Protein AF-A0A967LX11-F1 (afdb_monomer_lite)

Foldseek 3Di:
DPDQCDPVVVRDNCQCVDPCRPCCVVPDDAPLVVPPDPLLVVLLVLLDPDPVLSVLQSNANLLSVLVQVLLCVVLVHGDDSVLCNDPPNSVLVNVSSCLLPVVPQADDDVDPPRLSPDPPPLPPPPPPDDPDPPSLSSNCSSSNGDDPDPVVVVVSVVVVVVSSVVNSVRD

Radius of gyration: 18.98 Å; chains: 1; bounding box: 38×41×59 Å

Sequence (171 aa):
MLHPLAQGNRSIDWRGLSFHGAMACQGFFCRSYRELSSAEKWVILGTIHDWYLYGMVISDADYARAFFRLAEERLGRQIDPAILLVPPASRLVHEFFHWKIDWPYRYCYPNPAPCSSSPFSRVDQAFDGQESLAAIDMMFACLGSKFSSRAEHRSAQQRVDRLFSRLNKLV

pLDDT: mean 83.06, std 17.53, range [36.78, 97.81]

Structure (mmCIF, N/CA/C/O backbone):
data_AF-A0A967LX11-F1
#
_entry.id   AF-A0A967LX11-F1
#
loop_
_atom_site.group_PDB
_atom_site.id
_atom_site.type_symbol
_atom_site.label_atom_id
_atom_site.label_alt_id
_atom_site.label_comp_id
_atom_site.label_asym_id
_atom_site.label_entity_id
_atom_site.label_seq_id
_atom_site.pdbx_PDB_ins_code
_atom_site.Cartn_x
_atom_site.Cartn_y
_atom_site.Cartn_z
_atom_site.occupancy
_atom_site.B_iso_or_equiv
_atom_site.auth_seq_id
_atom_site.auth_comp_id
_atom_site.auth_asym_id
_atom_site.auth_atom_id
_atom_site.pdbx_PDB_model_num
ATOM 1 N N . MET A 1 1 ? 5.972 10.169 -23.970 1.00 52.03 1 MET A N 1
ATOM 2 C CA . MET A 1 1 ? 6.573 11.171 -23.058 1.00 52.03 1 MET A CA 1
ATOM 3 C C . MET A 1 1 ? 7.892 11.660 -23.641 1.00 52.03 1 MET A C 1
ATOM 5 O O . MET A 1 1 ? 8.699 10.830 -24.042 1.00 52.03 1 MET A O 1
ATOM 9 N N . L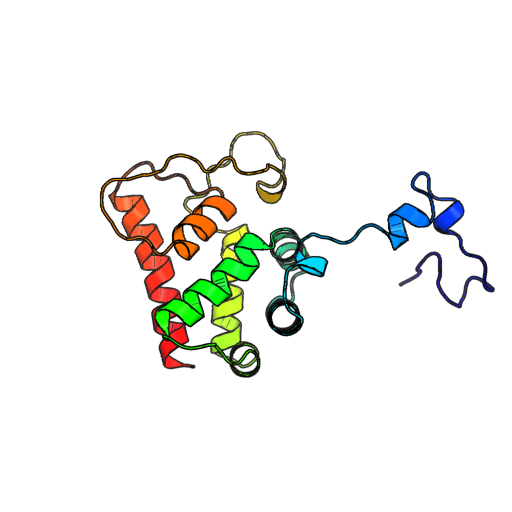EU A 1 2 ? 8.103 12.979 -23.686 1.00 70.25 2 LEU A N 1
ATOM 10 C CA . LEU A 1 2 ? 9.372 13.624 -24.051 1.00 70.25 2 LEU A CA 1
ATOM 11 C C . LEU A 1 2 ? 10.315 13.605 -22.840 1.00 70.25 2 LEU A C 1
ATOM 13 O O . LEU A 1 2 ? 10.364 14.553 -22.063 1.00 70.25 2 LEU A O 1
ATOM 17 N N . HIS A 1 3 ? 11.012 12.491 -22.626 1.00 80.62 3 HIS A N 1
ATOM 18 C CA . HIS A 1 3 ? 12.033 12.424 -21.582 1.00 80.62 3 HIS A CA 1
ATOM 19 C C . HIS A 1 3 ? 13.314 13.157 -22.050 1.00 80.62 3 HIS A C 1
ATOM 21 O O . HIS A 1 3 ? 13.679 13.033 -23.220 1.00 80.62 3 HIS A O 1
ATOM 27 N N . PRO A 1 4 ? 14.056 13.874 -21.183 1.00 83.75 4 PRO A N 1
ATOM 28 C CA . PRO A 1 4 ? 15.287 14.570 -21.591 1.00 83.75 4 PRO A CA 1
ATOM 29 C C . PRO A 1 4 ? 16.441 13.643 -22.038 1.00 83.75 4 PRO A C 1
ATOM 31 O O . PRO A 1 4 ? 17.392 14.101 -22.662 1.00 83.75 4 PRO A O 1
ATOM 34 N N . LEU A 1 5 ? 16.318 12.331 -21.797 1.00 86.75 5 LEU A N 1
ATOM 35 C CA . LEU A 1 5 ? 17.165 11.255 -22.354 1.00 86.75 5 LEU A CA 1
ATOM 36 C C . LEU A 1 5 ? 16.441 10.431 -23.449 1.00 86.75 5 LEU A C 1
ATOM 38 O O . LEU A 1 5 ? 16.758 9.269 -23.674 1.00 86.75 5 LEU A O 1
ATOM 42 N N . ALA A 1 6 ? 15.380 10.948 -24.069 1.00 87.50 6 ALA A N 1
ATOM 43 C CA . ALA A 1 6 ? 14.652 10.208 -25.100 1.00 87.50 6 ALA A CA 1
ATOM 44 C C . ALA A 1 6 ? 15.523 9.974 -26.346 1.00 87.50 6 ALA A C 1
ATOM 46 O O . ALA A 1 6 ? 16.327 10.824 -26.722 1.00 87.50 6 ALA A O 1
ATOM 47 N N . GLN A 1 7 ? 15.304 8.855 -27.045 1.00 85.44 7 GLN A N 1
ATOM 48 C CA . GLN A 1 7 ? 16.052 8.500 -28.262 1.00 85.44 7 GLN A CA 1
ATOM 49 C C . GLN A 1 7 ? 15.974 9.584 -29.357 1.00 85.44 7 GLN A C 1
ATOM 51 O O . GLN A 1 7 ? 16.932 9.792 -30.097 1.00 85.44 7 GLN A O 1
ATOM 56 N N . GLY A 1 8 ? 14.864 10.333 -29.414 1.00 86.38 8 GLY A N 1
ATOM 57 C CA . GLY A 1 8 ? 14.678 11.466 -30.331 1.00 86.38 8 GLY A CA 1
ATOM 58 C C . GLY A 1 8 ? 15.635 12.647 -30.107 1.00 86.38 8 GLY A C 1
ATOM 59 O O . GLY A 1 8 ? 15.726 13.523 -30.963 1.00 86.38 8 GLY A O 1
ATOM 60 N N . ASN A 1 9 ? 16.400 12.658 -29.013 1.00 87.88 9 ASN A N 1
ATOM 61 C CA . ASN A 1 9 ? 17.314 13.743 -28.651 1.00 87.88 9 ASN A CA 1
ATOM 62 C C . ASN A 1 9 ? 18.692 13.639 -29.323 1.00 87.88 9 ASN A C 1
ATOM 64 O O . ASN A 1 9 ? 19.632 14.291 -28.877 1.00 87.88 9 ASN A O 1
ATOM 68 N N . ARG A 1 10 ? 18.840 12.824 -30.380 1.00 90.00 10 ARG A N 1
ATOM 69 C CA . ARG A 1 10 ? 20.110 12.624 -31.111 1.00 90.00 10 ARG A CA 1
ATOM 70 C C . ARG A 1 10 ? 21.274 12.247 -30.181 1.00 90.00 10 ARG A C 1
ATOM 72 O O . ARG A 1 10 ? 22.380 12.755 -30.327 1.00 90.00 10 ARG A O 1
ATOM 79 N N . SER A 1 11 ? 20.993 11.386 -29.202 1.00 86.19 11 SER A N 1
ATOM 80 C CA . SER A 1 11 ? 21.946 10.951 -28.167 1.00 86.19 11 SER A CA 1
ATOM 81 C C . SER A 1 11 ? 22.459 12.061 -27.236 1.00 86.19 11 SER A C 1
ATOM 83 O O . SER A 1 11 ? 23.408 11.835 -26.489 1.00 86.19 11 SER A O 1
ATOM 85 N N . ILE A 1 12 ? 21.835 13.243 -27.239 1.00 88.38 12 ILE A N 1
ATOM 86 C CA . ILE A 1 12 ? 22.147 14.322 -26.300 1.00 88.38 12 ILE A CA 1
ATOM 87 C C . ILE A 1 12 ? 21.344 14.110 -25.015 1.00 88.38 12 ILE A C 1
ATOM 89 O O . ILE A 1 12 ? 20.112 14.040 -25.036 1.00 88.38 12 ILE A O 1
ATOM 93 N N . ASP A 1 13 ? 22.050 14.026 -23.888 1.00 89.12 13 ASP A N 1
ATOM 94 C CA . ASP A 1 13 ? 21.443 14.016 -22.560 1.00 89.12 13 ASP A CA 1
ATOM 95 C C . ASP A 1 13 ? 21.156 15.446 -22.092 1.00 89.12 13 ASP A C 1
ATOM 97 O O . ASP A 1 13 ? 22.021 16.146 -21.561 1.00 89.12 13 ASP A O 1
ATOM 101 N N . TRP A 1 14 ? 19.909 15.878 -22.253 1.00 88.31 14 TRP A N 1
ATOM 102 C CA . TRP A 1 14 ? 19.486 17.220 -21.860 1.00 88.31 14 TRP A CA 1
ATOM 103 C C . TRP A 1 14 ? 19.265 17.376 -20.351 1.00 88.31 14 TRP A C 1
ATOM 105 O O . TRP A 1 14 ? 19.024 18.489 -19.884 1.00 88.31 14 TRP A O 1
ATOM 115 N N . ARG A 1 15 ? 19.376 16.306 -19.547 1.00 87.88 15 ARG A N 1
ATOM 116 C CA . ARG A 1 15 ? 19.223 16.399 -18.080 1.00 87.88 15 ARG A CA 1
ATOM 117 C C . ARG A 1 15 ? 20.330 17.235 -17.438 1.00 87.88 15 ARG A C 1
ATOM 119 O O . ARG A 1 15 ? 20.104 17.832 -16.384 1.00 87.88 15 ARG A O 1
ATOM 126 N N . GLY A 1 16 ? 21.492 17.316 -18.092 1.00 84.81 16 GLY A N 1
ATOM 127 C CA . GLY A 1 16 ? 22.601 18.184 -17.693 1.00 84.81 16 GLY A CA 1
ATOM 128 C C . GLY A 1 16 ? 22.267 19.681 -17.718 1.00 84.81 16 GLY A C 1
ATOM 129 O O . GLY A 1 16 ? 22.948 20.444 -17.046 1.00 84.81 16 GLY A O 1
ATOM 130 N N . LEU A 1 17 ? 21.209 20.098 -18.428 1.00 86.56 17 LEU A N 1
ATOM 131 C CA . LEU A 1 17 ? 20.739 21.490 -18.435 1.00 86.56 17 LEU A CA 1
ATOM 132 C C . LEU A 1 17 ? 19.761 21.820 -17.301 1.00 86.56 17 LEU A C 1
ATOM 134 O O . LEU A 1 17 ? 19.430 22.988 -17.104 1.00 86.56 17 LEU A O 1
ATOM 138 N N . SER A 1 18 ? 19.252 20.822 -16.573 1.00 81.25 18 SER A N 1
ATOM 139 C CA . SER A 1 18 ? 18.384 21.103 -15.430 1.00 81.25 18 SER A CA 1
ATOM 140 C C . SER A 1 18 ? 19.204 21.667 -14.271 1.00 81.25 18 SER A C 1
ATOM 142 O O . SER A 1 18 ? 20.337 21.245 -14.044 1.00 81.25 18 SER A O 1
ATOM 144 N N . PHE A 1 19 ? 18.607 22.563 -13.483 1.00 82.19 19 PHE A N 1
ATOM 145 C CA . PHE A 1 19 ? 19.228 23.105 -12.268 1.00 82.19 19 PHE A CA 1
ATOM 146 C C . PHE A 1 19 ? 19.669 22.008 -11.278 1.00 82.19 19 PHE A C 1
ATOM 148 O O . PHE A 1 19 ? 20.619 22.189 -10.524 1.00 82.19 19 PHE A O 1
ATOM 155 N N . HIS A 1 20 ? 19.005 20.848 -11.299 1.00 79.31 20 HIS A N 1
ATOM 156 C CA . HIS A 1 20 ? 19.313 19.707 -10.434 1.00 79.31 20 HIS A CA 1
ATOM 157 C C . HIS A 1 20 ? 20.360 18.742 -11.032 1.00 79.31 20 HIS A C 1
ATOM 159 O O . HIS A 1 20 ? 20.850 17.854 -10.335 1.00 79.31 20 HIS A O 1
ATOM 165 N N . GLY A 1 21 ? 20.722 18.915 -12.308 1.00 83.50 21 GLY A N 1
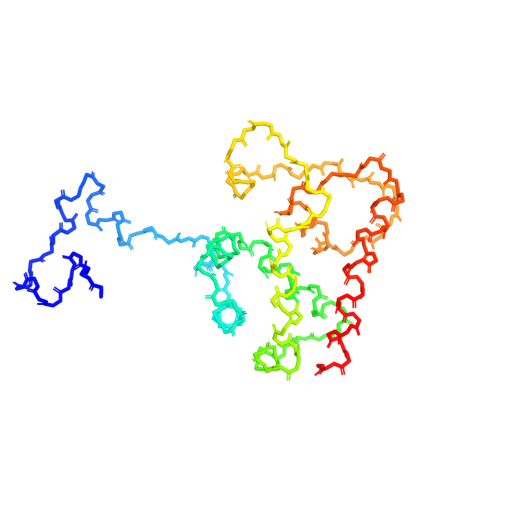ATOM 166 C CA . GLY A 1 21 ? 21.662 18.067 -13.040 1.00 83.50 21 GLY A CA 1
ATOM 167 C C . GLY A 1 21 ? 21.147 16.653 -13.350 1.00 83.50 21 GLY A C 1
ATOM 168 O O . GLY A 1 21 ? 20.118 16.193 -12.852 1.00 83.50 21 GLY A O 1
ATOM 169 N N . ALA A 1 22 ? 21.898 15.918 -14.176 1.00 84.81 22 ALA A N 1
ATOM 170 C CA . ALA A 1 22 ? 21.532 14.559 -14.594 1.00 84.81 22 ALA A CA 1
ATOM 171 C C . ALA A 1 22 ? 21.486 13.550 -13.432 1.00 84.81 22 ALA A C 1
ATOM 173 O O . ALA A 1 22 ? 20.662 12.632 -13.435 1.00 84.81 22 ALA A O 1
ATOM 174 N N . MET A 1 23 ? 22.327 13.760 -12.414 1.00 83.19 23 MET A N 1
ATOM 175 C CA . MET A 1 23 ? 22.416 12.892 -11.240 1.00 83.19 23 MET A CA 1
ATOM 176 C C . MET A 1 23 ? 21.159 12.928 -10.375 1.00 83.19 23 MET A C 1
ATOM 178 O O . MET A 1 23 ? 20.794 11.896 -9.817 1.00 83.19 23 MET A O 1
ATOM 182 N N . ALA A 1 24 ? 20.455 14.061 -10.294 1.00 76.94 24 ALA A N 1
ATOM 183 C CA . ALA A 1 24 ? 19.199 14.123 -9.552 1.00 76.94 24 ALA A CA 1
ATOM 184 C C . ALA A 1 24 ? 18.141 13.205 -10.178 1.00 76.94 24 ALA A C 1
ATOM 186 O O . ALA A 1 24 ? 17.508 12.421 -9.477 1.00 76.94 24 ALA A O 1
ATOM 187 N N . CYS A 1 25 ? 18.009 13.222 -11.507 1.00 70.25 25 CYS A N 1
ATOM 188 C CA . CYS A 1 25 ? 17.083 12.337 -12.213 1.00 70.25 25 CYS A CA 1
ATOM 189 C C . CYS A 1 25 ? 17.494 10.857 -12.154 1.00 70.25 25 CYS A C 1
ATOM 191 O O . CYS A 1 25 ? 16.632 9.990 -12.242 1.00 70.25 25 CYS A O 1
ATOM 193 N N . GLN A 1 26 ? 18.793 10.554 -12.060 1.00 78.25 26 GLN A N 1
ATOM 194 C CA . GLN A 1 26 ? 19.293 9.173 -12.008 1.00 78.25 26 GLN A CA 1
ATOM 195 C C . GLN A 1 26 ? 19.304 8.573 -10.601 1.00 78.25 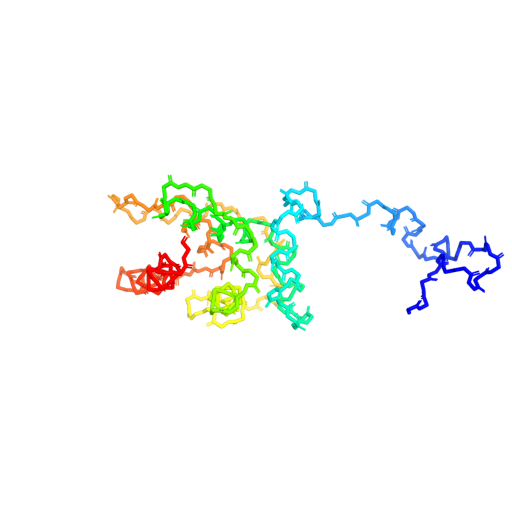26 GLN A C 1
ATOM 197 O O . GLN A 1 26 ? 19.141 7.366 -10.459 1.00 78.25 26 GLN A O 1
ATOM 202 N N . GLY A 1 27 ? 19.546 9.389 -9.577 1.00 76.06 27 GLY A N 1
ATOM 203 C CA . GLY A 1 27 ? 19.759 8.927 -8.207 1.00 76.06 27 GLY A CA 1
ATOM 204 C C . GLY A 1 27 ? 18.529 9.029 -7.312 1.00 76.06 27 GLY A C 1
ATOM 205 O O . GLY A 1 27 ? 18.505 8.411 -6.246 1.00 76.06 27 GLY A O 1
ATOM 206 N N . PHE A 1 28 ? 17.512 9.798 -7.708 1.00 76.88 28 PHE A N 1
ATOM 207 C CA . PHE A 1 28 ? 16.339 10.006 -6.870 1.00 76.88 28 PHE A CA 1
ATOM 208 C C . PHE A 1 28 ? 15.323 8.876 -7.038 1.00 76.88 28 PHE A C 1
ATOM 210 O O . PHE A 1 28 ? 14.480 8.882 -7.934 1.00 76.88 28 PHE A O 1
ATOM 217 N N . PHE A 1 29 ? 15.388 7.912 -6.126 1.00 76.94 29 PHE A N 1
ATOM 218 C CA . PHE A 1 29 ? 14.386 6.865 -5.989 1.00 76.94 29 PHE A CA 1
ATOM 219 C C . PHE A 1 29 ? 13.552 7.101 -4.736 1.00 76.94 29 PHE A C 1
ATOM 221 O O . PHE A 1 29 ? 14.095 7.365 -3.661 1.00 76.94 29 PHE A O 1
ATOM 228 N N . CYS A 1 30 ? 12.230 6.960 -4.854 1.00 77.94 30 CYS A N 1
ATOM 229 C CA . CYS A 1 30 ? 11.365 7.015 -3.683 1.00 77.94 30 CYS A CA 1
ATOM 230 C C . CYS A 1 30 ? 11.654 5.838 -2.740 1.00 77.94 30 CYS A C 1
ATOM 232 O O . CYS A 1 30 ? 12.144 4.781 -3.148 1.00 77.94 30 CYS A O 1
ATOM 234 N N . ARG A 1 31 ? 11.308 5.999 -1.462 1.00 82.75 31 ARG A N 1
ATOM 235 C CA . ARG A 1 31 ? 11.475 4.947 -0.454 1.00 82.75 31 ARG A CA 1
ATOM 236 C C . ARG A 1 31 ? 10.797 3.640 -0.882 1.00 82.75 31 ARG A C 1
ATOM 238 O O . ARG A 1 31 ? 11.423 2.586 -0.849 1.00 82.75 31 ARG A O 1
ATOM 245 N N . SER A 1 32 ? 9.581 3.717 -1.417 1.00 84.50 32 SER A N 1
ATOM 246 C CA . SER A 1 32 ? 8.840 2.555 -1.925 1.00 84.50 32 SER A CA 1
ATOM 247 C C . SER A 1 32 ? 9.542 1.822 -3.067 1.00 84.50 32 SER A C 1
ATOM 249 O O . SER A 1 32 ? 9.433 0.603 -3.168 1.00 84.50 32 SER A O 1
ATOM 251 N N . TYR A 1 33 ? 10.320 2.519 -3.903 1.00 86.12 33 TYR A N 1
ATOM 252 C CA . TYR A 1 33 ? 11.138 1.863 -4.924 1.00 86.12 33 TYR A CA 1
ATOM 253 C C . TYR A 1 33 ? 12.190 0.945 -4.293 1.00 86.12 33 TYR A C 1
ATOM 255 O O . TYR A 1 33 ? 12.442 -0.142 -4.811 1.00 86.12 33 TYR A O 1
ATOM 263 N N . ARG A 1 34 ? 12.783 1.354 -3.170 1.00 86.12 34 ARG A N 1
ATOM 264 C CA . ARG A 1 34 ? 13.845 0.593 -2.500 1.00 86.12 34 ARG A CA 1
ATOM 265 C C . ARG A 1 34 ? 13.296 -0.484 -1.574 1.00 86.12 34 ARG A C 1
ATOM 267 O O . ARG A 1 34 ? 13.915 -1.533 -1.458 1.00 86.12 34 ARG A O 1
ATOM 274 N N . GLU A 1 35 ? 12.168 -0.223 -0.920 1.00 87.50 35 GLU A N 1
ATOM 275 C CA . GLU A 1 35 ? 11.715 -1.075 0.178 1.00 87.50 35 GLU A CA 1
ATOM 276 C C . GLU A 1 35 ? 10.504 -1.963 -0.128 1.00 87.50 35 GLU A C 1
ATOM 278 O O . GLU A 1 35 ? 10.310 -2.950 0.580 1.00 87.50 35 GLU A O 1
ATOM 283 N N . LEU A 1 36 ? 9.662 -1.634 -1.114 1.00 90.81 36 LEU A N 1
ATOM 284 C CA . LEU A 1 36 ? 8.589 -2.545 -1.519 1.00 90.81 36 LEU A CA 1
ATOM 285 C C . LEU A 1 36 ? 9.153 -3.623 -2.447 1.00 90.81 36 LEU A C 1
ATOM 287 O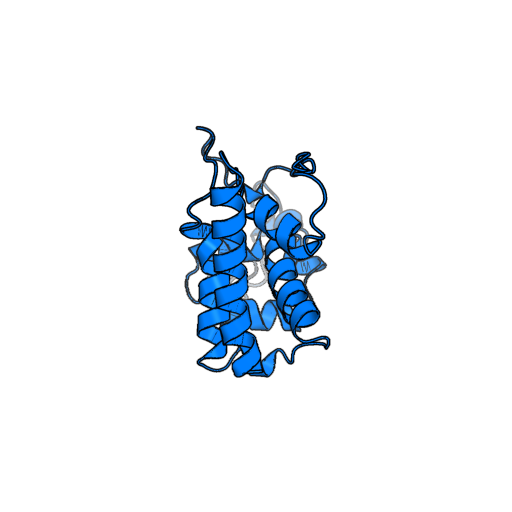 O . LEU A 1 36 ? 9.944 -3.346 -3.358 1.00 90.81 36 LEU A O 1
ATOM 291 N N . SER A 1 37 ? 8.711 -4.855 -2.244 1.00 93.62 37 SER A N 1
ATOM 292 C CA . SER A 1 37 ? 8.956 -5.963 -3.156 1.00 93.62 37 SER A CA 1
ATOM 293 C C . SER A 1 37 ? 8.322 -5.698 -4.523 1.00 93.62 37 SER A C 1
ATOM 295 O O . SER A 1 37 ? 7.399 -4.893 -4.680 1.00 93.62 37 SER A O 1
ATOM 297 N N . SER A 1 38 ? 8.812 -6.394 -5.548 1.00 94.19 38 SER A N 1
ATOM 298 C CA . SER A 1 38 ? 8.227 -6.317 -6.890 1.00 94.19 38 SER A CA 1
ATOM 299 C C . SER A 1 38 ? 6.749 -6.717 -6.889 1.00 94.19 38 SER A C 1
ATOM 301 O O . SER A 1 38 ? 5.951 -6.080 -7.565 1.00 94.19 38 SER A O 1
ATOM 303 N N . ALA A 1 39 ? 6.379 -7.724 -6.094 1.00 94.56 39 ALA A N 1
ATOM 304 C CA . ALA A 1 39 ? 5.005 -8.186 -5.936 1.00 94.56 39 ALA A CA 1
ATOM 305 C C . ALA A 1 39 ? 4.073 -7.097 -5.381 1.00 94.56 39 ALA A C 1
ATOM 307 O O . ALA A 1 39 ? 3.037 -6.810 -5.978 1.00 94.56 39 ALA A O 1
ATOM 308 N N . GLU A 1 40 ? 4.467 -6.439 -4.287 1.00 95.25 40 GLU A N 1
ATOM 309 C CA . GLU A 1 40 ? 3.684 -5.351 -3.684 1.00 95.25 40 GLU A CA 1
ATOM 310 C C . GLU A 1 40 ? 3.503 -4.189 -4.670 1.00 95.25 40 GLU A C 1
ATOM 312 O O . GLU A 1 40 ? 2.400 -3.670 -4.834 1.00 95.25 40 GLU A O 1
ATOM 317 N N . LYS A 1 41 ? 4.570 -3.821 -5.394 1.00 94.94 41 LYS A N 1
ATOM 318 C CA . LYS A 1 41 ? 4.515 -2.782 -6.436 1.00 94.94 41 LYS A CA 1
ATOM 319 C C . LYS A 1 41 ? 3.537 -3.145 -7.550 1.00 94.94 41 LYS A C 1
ATOM 321 O O . LYS A 1 41 ? 2.780 -2.280 -7.984 1.00 94.94 41 LYS A O 1
ATOM 326 N N . TRP A 1 42 ? 3.528 -4.400 -7.998 1.00 95.81 42 TRP A N 1
ATOM 327 C CA . TRP A 1 42 ? 2.590 -4.871 -9.018 1.00 95.81 42 TRP A CA 1
ATOM 328 C C . TRP A 1 42 ? 1.142 -4.817 -8.548 1.00 95.81 42 TRP A C 1
ATOM 330 O O . TRP A 1 42 ? 0.286 -4.381 -9.313 1.00 95.81 42 TRP A O 1
ATOM 340 N N . VAL A 1 43 ? 0.868 -5.177 -7.293 1.00 97.06 43 VAL A N 1
ATOM 341 C CA . VAL A 1 43 ? -0.477 -5.044 -6.714 1.00 97.06 43 VAL A CA 1
ATOM 342 C C . VAL A 1 43 ? -0.914 -3.581 -6.685 1.00 97.06 43 VAL A C 1
ATOM 344 O O . VAL A 1 43 ? -2.021 -3.272 -7.117 1.00 97.06 43 VAL A O 1
ATOM 347 N N . ILE A 1 44 ? -0.048 -2.658 -6.259 1.00 96.31 44 ILE A N 1
ATOM 348 C CA . ILE A 1 44 ? -0.359 -1.218 -6.238 1.00 96.31 44 ILE A CA 1
ATOM 349 C C . ILE A 1 44 ? -0.643 -0.703 -7.657 1.00 96.31 44 ILE A C 1
ATOM 351 O O . ILE A 1 44 ? -1.672 -0.071 -7.886 1.00 96.31 44 ILE A O 1
ATOM 355 N N . LEU A 1 45 ? 0.229 -1.016 -8.620 1.00 95.19 45 LEU A N 1
ATOM 356 C CA . LEU A 1 45 ? 0.073 -0.610 -10.023 1.00 95.19 45 LEU A CA 1
ATOM 357 C C . LEU A 1 45 ? -1.185 -1.198 -10.674 1.00 95.19 45 LEU A C 1
ATOM 359 O O . LEU A 1 45 ? -1.824 -0.540 -11.489 1.00 95.19 45 LEU A O 1
ATOM 363 N N . GLY A 1 46 ? -1.532 -2.438 -10.334 1.00 96.12 46 GLY A N 1
ATOM 364 C CA . GLY A 1 46 ? -2.685 -3.131 -10.899 1.00 96.12 46 GLY A CA 1
ATOM 365 C C . GLY A 1 46 ? -4.019 -2.777 -10.243 1.00 96.12 46 GLY A C 1
ATOM 366 O O . GLY A 1 46 ? -5.059 -3.072 -10.824 1.00 96.12 46 GLY A O 1
ATOM 367 N N . THR A 1 47 ? -4.012 -2.148 -9.063 1.00 97.00 47 THR A N 1
ATOM 368 C CA . THR A 1 47 ? -5.242 -1.817 -8.318 1.00 97.00 47 THR A CA 1
ATOM 369 C C . THR A 1 47 ? -5.564 -0.330 -8.300 1.00 97.00 47 THR A C 1
ATOM 371 O O . THR A 1 47 ? -6.733 0.015 -8.149 1.00 97.00 47 THR A O 1
ATOM 374 N N . ILE A 1 48 ? -4.576 0.553 -8.484 1.00 96.62 48 ILE A N 1
ATOM 375 C CA . ILE A 1 48 ? -4.767 2.007 -8.498 1.00 96.62 48 ILE A CA 1
ATOM 376 C C . ILE A 1 48 ? -4.624 2.542 -9.924 1.00 96.62 48 ILE A C 1
ATOM 378 O O . ILE A 1 48 ? -3.551 2.485 -10.518 1.00 96.62 48 ILE A O 1
ATOM 382 N N . HIS A 1 49 ? -5.702 3.120 -10.455 1.00 92.19 49 HIS A N 1
ATOM 383 C CA . HIS A 1 49 ? -5.722 3.715 -11.800 1.00 92.19 49 HIS A CA 1
ATOM 384 C C . HIS A 1 49 ? -5.748 5.252 -11.795 1.00 92.19 49 HIS A C 1
ATOM 386 O O . HIS A 1 49 ? -5.629 5.873 -12.849 1.00 92.19 49 HIS A O 1
ATOM 392 N N . ASP A 1 50 ? -5.888 5.864 -10.618 1.00 92.38 50 ASP A N 1
ATOM 393 C CA . ASP A 1 50 ? -5.831 7.312 -10.430 1.00 92.38 50 ASP A CA 1
ATOM 394 C C . ASP A 1 50 ? -4.410 7.759 -10.059 1.00 92.38 50 ASP A C 1
ATOM 396 O O . ASP A 1 50 ? -3.797 7.242 -9.121 1.00 92.38 50 ASP A O 1
ATOM 400 N N . TRP A 1 51 ? -3.878 8.737 -10.795 1.00 93.00 51 TRP A N 1
ATOM 401 C CA . TRP A 1 51 ? -2.502 9.205 -10.619 1.00 93.00 51 TRP A CA 1
ATOM 402 C C . TRP A 1 51 ? -2.286 9.881 -9.259 1.00 93.00 51 TRP A C 1
ATOM 404 O O . TRP A 1 51 ? -1.187 9.801 -8.706 1.00 93.00 51 TRP A O 1
ATOM 414 N N . TYR A 1 52 ? -3.319 10.531 -8.716 1.00 92.88 52 TYR A N 1
ATOM 415 C CA . TYR A 1 52 ? -3.239 11.255 -7.452 1.00 92.88 52 TYR A CA 1
ATOM 416 C C . TYR A 1 52 ? -3.173 10.282 -6.269 1.00 92.88 52 TYR A C 1
ATOM 418 O O . TYR A 1 52 ? -2.249 10.352 -5.453 1.00 92.88 52 TYR A O 1
ATOM 426 N N . LEU A 1 53 ? -4.079 9.302 -6.227 1.00 94.25 53 LEU A N 1
ATOM 427 C CA . LEU A 1 53 ? -4.064 8.214 -5.258 1.00 94.25 53 LEU A CA 1
ATOM 428 C C . LEU A 1 53 ? -2.775 7.394 -5.365 1.00 94.25 53 LEU A C 1
ATOM 430 O O . LEU A 1 53 ? -2.149 7.106 -4.343 1.00 94.25 53 LEU A O 1
ATOM 434 N N . TYR A 1 54 ? -2.334 7.076 -6.588 1.00 94.69 54 TYR A N 1
ATOM 435 C CA . TYR A 1 54 ? -1.077 6.364 -6.810 1.00 94.69 54 TYR A CA 1
ATOM 436 C C . TYR A 1 54 ? 0.102 7.139 -6.219 1.00 94.69 54 TYR A C 1
ATOM 438 O O . TYR A 1 54 ? 0.890 6.561 -5.475 1.00 94.69 54 TYR A O 1
ATOM 446 N N . GLY A 1 55 ? 0.193 8.447 -6.482 1.00 91.38 55 GLY A N 1
ATOM 447 C CA . GLY A 1 55 ? 1.232 9.315 -5.927 1.00 91.38 55 GLY A CA 1
ATOM 448 C C . GLY A 1 55 ? 1.249 9.314 -4.397 1.00 91.38 55 GLY A C 1
ATOM 449 O O . GLY A 1 55 ? 2.311 9.165 -3.790 1.00 91.38 55 GLY A O 1
ATOM 450 N N . MET A 1 56 ? 0.078 9.401 -3.761 1.00 91.69 56 MET A N 1
ATOM 451 C CA . MET A 1 56 ? -0.025 9.349 -2.300 1.00 91.69 56 MET A CA 1
ATOM 452 C C . MET A 1 56 ? 0.407 8.002 -1.723 1.00 91.69 56 MET A C 1
ATOM 454 O O . MET A 1 56 ? 1.153 7.979 -0.746 1.00 91.69 56 MET A O 1
ATOM 458 N N . VAL A 1 57 ? -0.011 6.889 -2.326 1.00 93.50 57 VAL A N 1
ATOM 459 C CA . VAL A 1 57 ? 0.315 5.538 -1.845 1.00 93.50 57 VAL A CA 1
ATOM 460 C C . VAL A 1 57 ? 1.778 5.197 -2.100 1.00 93.50 57 VAL A C 1
ATOM 462 O O . VAL A 1 57 ? 2.477 4.784 -1.181 1.00 93.50 57 VAL A O 1
ATOM 465 N N . ILE A 1 58 ? 2.286 5.412 -3.317 1.00 89.62 58 ILE A N 1
ATOM 466 C CA . ILE A 1 58 ? 3.666 5.050 -3.663 1.00 89.62 58 ILE A CA 1
ATOM 467 C C . ILE A 1 58 ? 4.695 5.936 -2.955 1.00 89.62 58 ILE A C 1
ATOM 469 O O . ILE A 1 58 ? 5.853 5.545 -2.835 1.00 89.62 58 ILE A O 1
ATOM 473 N N . SER A 1 59 ? 4.313 7.119 -2.474 1.00 88.50 59 SER A N 1
ATOM 474 C CA . SER A 1 59 ? 5.197 7.949 -1.647 1.00 88.50 59 SER A CA 1
ATOM 475 C C . SER A 1 59 ? 5.294 7.469 -0.191 1.00 88.50 59 SER A C 1
ATOM 477 O O . SER A 1 59 ? 6.283 7.774 0.472 1.00 88.50 59 SER A O 1
ATOM 479 N N . ASP A 1 60 ? 4.333 6.668 0.284 1.00 90.31 60 ASP A N 1
ATOM 480 C CA . ASP A 1 60 ? 4.254 6.166 1.658 1.00 90.31 60 ASP A CA 1
ATOM 481 C C . ASP A 1 60 ? 4.415 4.635 1.708 1.00 90.31 60 ASP A C 1
ATOM 483 O O . ASP A 1 60 ? 3.450 3.866 1.700 1.00 90.31 60 ASP A O 1
ATOM 487 N N . ALA A 1 61 ? 5.676 4.195 1.761 1.00 89.31 61 ALA A N 1
ATOM 488 C CA . ALA A 1 61 ? 6.037 2.778 1.778 1.00 89.31 61 ALA A CA 1
ATOM 489 C C . ALA A 1 61 ? 5.487 2.026 3.002 1.00 89.31 61 ALA A C 1
ATOM 491 O O . ALA A 1 61 ? 5.160 0.844 2.894 1.00 89.31 61 ALA A O 1
ATOM 492 N N . ASP A 1 62 ? 5.391 2.691 4.158 1.00 88.94 62 ASP A N 1
ATOM 493 C CA . ASP A 1 62 ? 4.913 2.062 5.391 1.00 88.94 62 ASP A CA 1
ATOM 494 C C . ASP A 1 62 ? 3.414 1.793 5.308 1.00 88.94 62 ASP A C 1
ATOM 496 O O . ASP A 1 62 ? 2.970 0.696 5.638 1.00 88.94 62 ASP A O 1
ATOM 500 N N . TYR A 1 63 ? 2.643 2.740 4.771 1.00 93.31 63 TYR A N 1
ATOM 501 C CA . TYR A 1 63 ? 1.219 2.543 4.530 1.00 93.31 63 TYR A CA 1
ATOM 502 C C . TYR A 1 63 ? 0.949 1.424 3.525 1.00 93.31 63 TYR A C 1
ATOM 504 O O . TYR A 1 63 ? 0.098 0.565 3.759 1.00 93.31 63 TYR A O 1
ATOM 512 N N . ALA A 1 64 ? 1.698 1.418 2.418 1.00 93.25 64 ALA A N 1
ATOM 513 C CA . ALA A 1 64 ? 1.604 0.368 1.415 1.00 93.25 64 ALA A CA 1
ATOM 514 C C . ALA A 1 64 ? 1.894 -1.011 2.026 1.00 93.25 64 ALA A C 1
ATOM 516 O O . ALA A 1 64 ? 1.117 -1.943 1.841 1.00 93.25 64 ALA A O 1
ATOM 517 N N . ARG A 1 65 ? 2.965 -1.126 2.818 1.00 91.88 65 ARG A N 1
ATOM 518 C CA . ARG A 1 65 ? 3.354 -2.369 3.497 1.00 91.88 65 ARG A CA 1
ATOM 519 C C . ARG A 1 65 ? 2.375 -2.785 4.594 1.00 91.88 65 ARG A C 1
ATOM 521 O O . ARG A 1 65 ? 2.171 -3.981 4.803 1.00 91.88 65 ARG A O 1
ATOM 528 N N . ALA A 1 66 ? 1.763 -1.827 5.290 1.00 93.12 66 ALA A N 1
ATOM 529 C CA . ALA A 1 66 ? 0.780 -2.106 6.331 1.00 93.12 66 ALA A CA 1
ATOM 530 C C . ALA A 1 66 ? -0.410 -2.901 5.779 1.00 93.12 66 ALA A C 1
ATOM 532 O O . ALA A 1 66 ? -0.879 -3.810 6.453 1.00 93.12 66 ALA A O 1
ATOM 533 N N . PHE A 1 67 ? -0.841 -2.640 4.538 1.00 95.62 67 PHE A N 1
ATOM 534 C CA . PHE A 1 67 ? -1.873 -3.447 3.881 1.00 95.62 67 PHE A CA 1
ATOM 535 C C . PHE A 1 67 ? -1.512 -4.939 3.844 1.00 95.62 67 PHE A C 1
ATOM 537 O O . PHE A 1 67 ? -2.283 -5.774 4.318 1.00 95.62 67 PHE A O 1
ATOM 544 N N . PHE A 1 68 ? -0.339 -5.267 3.292 1.00 94.12 68 PHE A N 1
ATOM 545 C CA . PHE A 1 68 ? 0.089 -6.655 3.111 1.00 94.12 68 PHE A CA 1
ATOM 546 C C . PHE A 1 68 ? 0.282 -7.347 4.455 1.00 94.12 68 PHE A C 1
ATOM 548 O O . PHE A 1 68 ? -0.246 -8.435 4.653 1.00 94.12 68 PHE A O 1
ATOM 555 N N . ARG A 1 69 ? 0.916 -6.670 5.420 1.00 92.50 69 ARG A N 1
ATOM 556 C CA . ARG A 1 69 ? 1.068 -7.200 6.782 1.00 92.50 69 ARG A CA 1
ATOM 557 C C . ARG A 1 69 ? -0.275 -7.507 7.432 1.00 92.50 69 ARG A C 1
ATOM 559 O O . ARG A 1 69 ? -0.451 -8.602 7.946 1.00 92.50 69 ARG A O 1
ATOM 566 N N . LEU A 1 70 ? -1.239 -6.590 7.350 1.00 93.38 70 LEU A N 1
ATOM 567 C CA . LEU A 1 70 ? -2.577 -6.808 7.902 1.00 93.38 70 LEU A CA 1
ATOM 568 C C . LEU A 1 70 ? -3.306 -7.975 7.234 1.00 93.38 70 LEU A C 1
ATOM 570 O O . LEU A 1 70 ? -4.010 -8.718 7.916 1.00 93.38 70 LEU A O 1
ATOM 574 N N . ALA A 1 71 ? -3.157 -8.135 5.918 1.00 93.44 71 ALA A N 1
ATOM 575 C CA . ALA A 1 71 ? -3.740 -9.264 5.201 1.00 93.44 71 ALA A CA 1
ATOM 576 C C . ALA A 1 71 ? -3.118 -10.588 5.666 1.00 93.44 71 ALA A C 1
ATOM 578 O O . ALA A 1 71 ? -3.838 -11.517 6.024 1.00 93.44 71 ALA A O 1
ATOM 579 N N . GLU A 1 72 ? -1.789 -10.662 5.704 1.00 93.00 72 GLU A N 1
ATOM 580 C CA . GLU A 1 72 ? -1.045 -11.880 6.033 1.00 93.00 72 GLU A CA 1
ATOM 581 C C . GLU A 1 72 ? -1.192 -12.283 7.504 1.00 93.00 72 GLU A C 1
ATOM 583 O O . GLU A 1 72 ? -1.428 -13.455 7.795 1.00 93.00 72 GLU A O 1
ATOM 588 N N . GLU A 1 73 ? -1.142 -11.321 8.431 1.00 90.88 73 GLU A N 1
ATOM 589 C CA . GLU A 1 73 ? -1.373 -11.549 9.865 1.00 90.88 73 GLU A CA 1
ATOM 590 C C . GLU A 1 73 ? -2.771 -12.128 10.117 1.00 90.88 73 GLU A C 1
ATOM 592 O O . GLU A 1 73 ? -2.934 -13.033 10.932 1.00 90.88 73 GLU A O 1
ATOM 597 N N . ARG A 1 74 ? -3.787 -11.657 9.382 1.00 89.50 74 ARG A N 1
ATOM 598 C CA . ARG A 1 74 ? -5.172 -12.138 9.521 1.00 89.50 74 ARG A CA 1
ATOM 599 C C . ARG A 1 74 ? -5.433 -13.461 8.817 1.00 89.50 74 ARG A C 1
ATOM 601 O O . ARG A 1 74 ? -6.359 -14.169 9.205 1.00 89.50 74 ARG A O 1
ATOM 608 N N . LEU A 1 75 ? -4.674 -13.775 7.772 1.00 89.88 75 LEU A N 1
ATOM 609 C CA . LEU A 1 75 ? -4.744 -15.059 7.073 1.00 89.88 75 LEU A CA 1
ATOM 610 C C . LEU A 1 75 ? -3.886 -16.138 7.748 1.00 89.88 75 LEU A C 1
ATOM 612 O O . LEU A 1 75 ? -4.108 -17.322 7.506 1.00 89.88 75 LEU A O 1
ATOM 616 N N . GLY A 1 76 ? -2.901 -15.748 8.562 1.00 90.38 76 GLY A N 1
ATOM 617 C CA . GLY A 1 76 ? -1.906 -16.654 9.140 1.00 90.38 76 GLY A CA 1
ATOM 618 C C . GLY A 1 76 ? -0.931 -17.232 8.105 1.00 90.38 76 GLY A C 1
ATOM 619 O O . GLY A 1 76 ? -0.275 -18.237 8.371 1.00 90.38 76 GLY A O 1
ATOM 620 N N . ARG A 1 77 ? -0.857 -16.636 6.909 1.00 91.50 77 ARG A N 1
ATOM 621 C CA . ARG A 1 77 ? -0.001 -17.065 5.792 1.00 91.50 77 ARG A CA 1
ATOM 622 C C . ARG A 1 77 ? 0.291 -15.902 4.852 1.00 91.50 77 ARG A C 1
ATOM 624 O O . ARG A 1 77 ? -0.441 -14.916 4.842 1.00 91.50 77 ARG A O 1
ATOM 631 N N . GLN A 1 78 ? 1.310 -16.067 4.011 1.00 91.38 78 GLN A N 1
ATOM 632 C CA . GLN A 1 78 ? 1.573 -15.125 2.925 1.00 91.38 78 GLN A CA 1
ATOM 633 C C . GLN A 1 78 ? 0.427 -15.111 1.911 1.00 91.38 78 GLN A C 1
ATOM 635 O O . GLN A 1 78 ? -0.160 -16.154 1.587 1.00 91.38 78 GLN A O 1
ATOM 640 N N . ILE A 1 79 ? 0.112 -13.915 1.420 1.00 92.06 79 ILE A N 1
ATOM 641 C CA . ILE A 1 79 ? -0.931 -13.704 0.421 1.00 92.06 79 ILE A CA 1
ATOM 642 C C . ILE A 1 79 ? -0.343 -13.811 -0.982 1.00 92.06 79 ILE A C 1
ATOM 644 O O . ILE A 1 79 ? 0.704 -13.234 -1.263 1.00 92.06 79 ILE A O 1
ATOM 648 N N . ASP A 1 80 ? -1.025 -14.529 -1.875 1.00 93.44 80 ASP A N 1
ATOM 649 C CA . ASP A 1 80 ? -0.650 -14.544 -3.288 1.00 93.44 80 ASP A CA 1
ATOM 650 C C . ASP A 1 80 ? -1.034 -13.196 -3.937 1.00 93.44 80 ASP A C 1
ATOM 652 O O . ASP A 1 80 ? -2.228 -12.870 -4.017 1.00 93.44 80 ASP A O 1
ATOM 656 N N . PRO A 1 81 ? -0.058 -12.407 -4.428 1.00 93.75 81 PRO A N 1
ATOM 657 C CA . PRO A 1 81 ? -0.315 -11.133 -5.094 1.00 93.75 81 PRO A CA 1
ATOM 658 C C . PRO A 1 81 ? -1.238 -11.260 -6.310 1.00 93.75 81 PRO A C 1
ATOM 660 O O . PRO A 1 81 ? -1.959 -10.314 -6.625 1.00 93.75 81 PRO A O 1
ATOM 663 N N . ALA A 1 82 ? -1.247 -12.409 -6.994 1.00 95.00 82 ALA A N 1
ATOM 664 C CA . ALA A 1 82 ? -2.088 -12.617 -8.167 1.00 95.00 82 ALA A CA 1
ATOM 665 C C . ALA A 1 82 ? -3.583 -12.566 -7.817 1.00 95.00 82 ALA A C 1
ATOM 667 O O . ALA A 1 82 ? -4.368 -11.990 -8.570 1.00 95.00 82 ALA A O 1
ATOM 668 N N . ILE A 1 83 ? -3.976 -13.084 -6.647 1.00 95.06 83 ILE A N 1
ATOM 669 C CA . ILE A 1 83 ? -5.372 -13.059 -6.181 1.00 95.06 83 ILE A CA 1
ATOM 670 C C . ILE A 1 83 ? -5.826 -11.615 -5.930 1.00 95.06 83 ILE A C 1
ATOM 672 O O . ILE A 1 83 ? -6.951 -11.244 -6.262 1.00 95.06 83 ILE A O 1
ATOM 676 N N . LEU A 1 84 ? -4.932 -10.769 -5.411 1.00 96.75 84 LEU A N 1
ATOM 677 C CA . LEU A 1 84 ? -5.207 -9.359 -5.119 1.00 96.75 84 LEU A CA 1
ATOM 678 C C . LEU A 1 84 ? -5.437 -8.499 -6.369 1.00 96.75 84 LEU A C 1
ATOM 680 O O . LEU A 1 84 ? -6.010 -7.416 -6.266 1.00 96.75 84 LEU A O 1
ATOM 684 N N . LEU A 1 85 ? -5.011 -8.965 -7.543 1.00 96.31 85 LEU A N 1
ATOM 685 C CA . LEU A 1 85 ? -5.183 -8.258 -8.813 1.00 96.31 85 LEU A CA 1
ATOM 686 C C . LEU A 1 85 ? -6.546 -8.522 -9.467 1.00 96.31 85 LEU A C 1
ATOM 688 O O . LEU A 1 85 ? -6.957 -7.779 -10.359 1.00 96.31 85 LEU A O 1
ATOM 692 N N . VAL A 1 86 ? -7.280 -9.542 -9.016 1.00 95.69 86 VAL A N 1
ATOM 693 C CA . VAL A 1 86 ? -8.539 -9.966 -9.638 1.00 95.69 86 VAL A CA 1
ATOM 694 C C . VAL A 1 86 ? -9.743 -9.440 -8.840 1.00 95.69 86 VAL A C 1
ATOM 696 O O . VAL A 1 86 ? -9.751 -9.489 -7.606 1.00 95.69 86 VAL A O 1
ATOM 699 N N . PRO A 1 87 ? -10.802 -8.925 -9.496 1.00 94.75 87 PRO A N 1
ATOM 700 C CA . PRO A 1 87 ? -12.047 -8.607 -8.805 1.00 94.75 87 PRO A CA 1
ATOM 701 C C . PRO A 1 87 ? -12.684 -9.866 -8.183 1.00 94.75 87 PRO A C 1
ATOM 703 O O . PRO A 1 87 ? -12.698 -10.913 -8.824 1.00 94.75 87 PRO A O 1
ATOM 706 N N . PRO A 1 88 ? -13.272 -9.784 -6.975 1.00 96.00 88 PRO A N 1
ATOM 707 C CA . PRO A 1 88 ? -13.546 -8.561 -6.224 1.00 96.00 88 PRO A CA 1
ATOM 708 C C . PRO A 1 88 ? -12.423 -8.127 -5.267 1.00 96.00 88 PRO A C 1
ATOM 710 O O . PRO A 1 88 ? -12.539 -7.047 -4.688 1.00 96.00 88 PRO A O 1
ATOM 713 N N . ALA A 1 89 ? -11.345 -8.904 -5.114 1.00 96.94 89 ALA A N 1
ATOM 714 C CA . ALA A 1 89 ? -10.254 -8.601 -4.184 1.00 96.94 89 ALA A CA 1
ATOM 715 C C . ALA A 1 89 ? -9.546 -7.282 -4.531 1.00 96.94 89 ALA A C 1
ATOM 717 O O . ALA A 1 89 ? -9.357 -6.444 -3.650 1.00 96.94 89 ALA A O 1
ATOM 718 N N . SER A 1 90 ? -9.283 -7.026 -5.816 1.00 97.38 90 SER A N 1
ATOM 719 C CA . SER A 1 90 ? -8.666 -5.769 -6.274 1.00 97.38 90 SER A CA 1
ATOM 720 C C . SER A 1 90 ? -9.447 -4.515 -5.877 1.00 97.38 90 SER A C 1
ATOM 722 O O . SER A 1 90 ? -8.854 -3.480 -5.574 1.00 97.38 90 SER A O 1
ATOM 724 N N . ARG A 1 91 ? -10.781 -4.607 -5.784 1.00 97.31 91 ARG A N 1
ATOM 725 C CA . ARG A 1 91 ? -11.624 -3.495 -5.315 1.00 97.31 91 ARG A CA 1
ATOM 726 C C . ARG A 1 91 ? -11.445 -3.226 -3.824 1.00 97.31 91 ARG A C 1
ATOM 728 O O . ARG A 1 91 ? -11.523 -2.073 -3.424 1.00 97.31 91 ARG A O 1
ATOM 735 N N . LEU A 1 92 ? -11.200 -4.257 -3.015 1.00 97.69 92 LEU A N 1
ATOM 736 C CA . LEU A 1 92 ? -10.921 -4.104 -1.582 1.00 97.69 92 LEU A CA 1
ATOM 737 C C . LEU A 1 92 ? -9.532 -3.517 -1.340 1.00 97.69 92 LEU A C 1
ATOM 739 O O . LEU A 1 92 ? -9.371 -2.688 -0.449 1.00 97.69 92 LEU A O 1
ATOM 743 N N . VAL A 1 93 ? -8.548 -3.913 -2.150 1.00 97.81 93 VAL A N 1
ATOM 744 C CA . VAL A 1 93 ? -7.207 -3.313 -2.135 1.00 97.81 93 VAL A CA 1
ATOM 745 C C . VAL A 1 93 ? -7.304 -1.821 -2.463 1.00 97.81 93 VAL A C 1
ATOM 747 O O . VAL A 1 93 ? -6.793 -0.985 -1.721 1.00 97.81 93 VAL A O 1
ATOM 750 N N . HIS A 1 94 ? -8.032 -1.475 -3.529 1.00 97.62 94 HIS A N 1
ATOM 751 C CA . HIS A 1 94 ? -8.286 -0.082 -3.884 1.00 97.62 94 HIS A CA 1
ATOM 752 C C . HIS A 1 94 ? -9.047 0.664 -2.775 1.00 97.62 94 HIS A C 1
ATOM 754 O O . HIS A 1 94 ? -8.662 1.773 -2.424 1.00 97.62 94 HIS A O 1
ATOM 760 N N . GLU A 1 95 ? -10.094 0.064 -2.190 1.00 97.31 95 GLU A N 1
ATOM 761 C CA . GLU A 1 95 ? -10.859 0.633 -1.065 1.00 97.31 95 GLU A CA 1
ATOM 762 C C . GLU A 1 95 ? -9.956 0.947 0.135 1.00 97.31 95 GLU A C 1
ATOM 764 O O . GLU A 1 95 ? -10.087 2.017 0.725 1.00 97.31 95 GLU A O 1
ATOM 769 N N . PHE A 1 96 ? -9.019 0.051 0.465 1.00 97.62 96 PHE A N 1
ATOM 770 C CA . PHE A 1 96 ? -8.037 0.288 1.518 1.00 97.62 96 PHE A CA 1
ATOM 771 C C . PHE A 1 96 ? -7.176 1.498 1.176 1.00 97.62 96 PHE A C 1
ATOM 773 O O . PHE A 1 96 ? -7.137 2.449 1.949 1.00 97.62 96 PHE A O 1
ATOM 780 N N . PHE A 1 97 ? -6.529 1.497 0.006 1.00 97.12 97 PHE A N 1
ATOM 781 C CA . PHE A 1 97 ? -5.627 2.577 -0.387 1.00 97.12 97 PHE A CA 1
ATOM 782 C C . PHE A 1 97 ? -6.330 3.931 -0.488 1.00 97.12 97 PHE A C 1
ATOM 784 O O . PHE A 1 97 ? -5.740 4.953 -0.131 1.00 97.12 97 PHE A O 1
ATOM 791 N N . HIS A 1 98 ? -7.599 3.942 -0.894 1.00 96.19 98 HIS A N 1
ATOM 792 C CA . HIS A 1 98 ? -8.417 5.145 -0.995 1.00 96.19 98 HIS A CA 1
ATOM 793 C C . HIS A 1 98 ? -8.605 5.873 0.347 1.00 96.19 98 HIS A C 1
ATOM 795 O O . HIS A 1 98 ? -8.848 7.079 0.347 1.00 96.19 98 HIS A O 1
ATOM 801 N N . TRP A 1 99 ? -8.369 5.225 1.496 1.00 96.19 99 TRP A N 1
ATOM 802 C CA . TRP A 1 99 ? -8.337 5.921 2.791 1.00 96.19 99 TRP A CA 1
ATOM 803 C C . TRP A 1 99 ? -7.262 7.019 2.848 1.00 96.19 99 TRP A C 1
ATOM 805 O O . TRP A 1 99 ? -7.364 7.961 3.639 1.00 96.19 99 TRP A O 1
ATOM 815 N N . LYS A 1 100 ? -6.269 7.018 1.949 1.00 93.00 100 LYS A N 1
ATOM 816 C CA . LYS A 1 100 ? -5.385 8.181 1.776 1.00 93.00 100 LYS A CA 1
ATOM 817 C C . LYS A 1 100 ? -6.123 9.471 1.410 1.00 93.00 100 LYS A C 1
ATOM 819 O O . LYS A 1 100 ? -5.608 10.535 1.738 1.00 93.00 100 LYS A O 1
ATOM 824 N N . ILE A 1 101 ? -7.316 9.383 0.830 1.00 91.81 101 ILE A N 1
ATOM 825 C CA . ILE A 1 101 ? -8.167 10.516 0.459 1.00 91.81 101 ILE A CA 1
ATOM 826 C C . ILE A 1 101 ? -9.228 10.773 1.533 1.00 91.81 101 ILE A C 1
ATOM 828 O O . ILE A 1 101 ? -9.327 11.884 2.044 1.00 91.81 101 ILE A O 1
ATOM 832 N N . ASP A 1 102 ? -10.008 9.754 1.893 1.00 91.81 102 ASP A N 1
ATOM 833 C CA . ASP A 1 102 ? -11.291 9.930 2.592 1.00 91.81 102 ASP A CA 1
ATOM 834 C C . ASP A 1 102 ? -11.318 9.410 4.038 1.00 91.81 102 ASP A C 1
ATOM 836 O O . ASP A 1 102 ? -12.392 9.258 4.626 1.00 91.81 102 ASP A O 1
ATOM 840 N N . TRP A 1 103 ? -10.152 9.138 4.636 1.00 93.44 103 TRP A N 1
ATOM 841 C CA . TRP A 1 103 ? -10.093 8.640 6.008 1.00 93.44 103 TRP A CA 1
ATOM 842 C C . TRP A 1 103 ? -10.727 9.624 7.009 1.00 93.44 103 TRP A C 1
ATOM 844 O O . TRP A 1 103 ? -10.210 10.730 7.190 1.00 93.44 103 TRP A O 1
ATOM 854 N N . PRO A 1 104 ? -11.805 9.230 7.716 1.00 91.56 104 PRO A N 1
ATOM 855 C CA . PRO A 1 104 ? -12.618 10.164 8.496 1.00 91.56 104 PRO A CA 1
ATOM 856 C C . PRO A 1 104 ? -11.956 10.628 9.798 1.00 91.56 104 PRO A C 1
ATOM 858 O O . PRO A 1 104 ? -12.350 11.649 10.348 1.00 91.56 104 PRO A O 1
ATOM 861 N N . TYR A 1 105 ? -10.948 9.904 10.291 1.00 91.00 105 TYR A N 1
ATOM 862 C CA . TYR A 1 105 ? -10.245 10.235 11.538 1.00 91.00 105 TYR A CA 1
ATOM 863 C C . TYR A 1 105 ? -8.951 11.019 11.297 1.00 91.00 105 TYR A C 1
ATOM 865 O O . TYR A 1 105 ? -8.106 11.124 12.187 1.00 91.00 105 TYR A O 1
ATOM 873 N N . ARG A 1 106 ? -8.753 11.530 10.077 1.00 86.00 106 ARG A N 1
ATOM 874 C CA . ARG A 1 106 ? -7.571 12.304 9.708 1.00 86.00 106 ARG A CA 1
ATOM 875 C C . ARG A 1 106 ? -7.559 13.634 10.455 1.00 86.00 106 ARG A C 1
ATOM 877 O O . ARG A 1 106 ? -8.464 14.451 10.310 1.00 86.00 106 ARG A O 1
ATOM 884 N N . TYR A 1 107 ? -6.486 13.888 11.194 1.00 77.44 107 TYR A N 1
ATOM 885 C CA . TYR A 1 107 ? -6.245 15.188 11.801 1.00 77.44 107 TYR A CA 1
ATOM 886 C C . TYR A 1 107 ? -5.500 16.092 10.823 1.00 77.44 107 TYR A C 1
ATOM 888 O O . TYR A 1 107 ? -4.297 15.946 10.609 1.00 77.44 107 TYR A O 1
ATOM 896 N N . CYS A 1 108 ? -6.222 17.032 10.218 1.00 59.53 108 CYS A N 1
ATOM 897 C CA . CYS A 1 108 ? -5.620 18.055 9.375 1.00 59.53 108 CYS A CA 1
ATOM 898 C C . CYS A 1 108 ? -5.190 19.235 10.261 1.00 59.53 108 CYS A C 1
ATOM 900 O O . CYS A 1 108 ? -6.024 20.025 10.700 1.00 59.53 108 CYS A O 1
ATOM 902 N N . TYR A 1 109 ? -3.893 19.358 10.553 1.00 51.38 109 TYR A N 1
ATOM 903 C CA . TYR A 1 109 ? -3.345 20.632 11.033 1.00 51.38 109 TYR A CA 1
ATOM 904 C C . TYR A 1 109 ? -3.383 21.640 9.863 1.00 51.38 109 TYR A C 1
ATOM 906 O O . TYR A 1 109 ? -3.251 21.202 8.719 1.00 51.38 109 TYR A O 1
ATOM 914 N N . PRO A 1 110 ? -3.537 22.963 10.074 1.00 46.03 110 PRO A N 1
ATOM 915 C CA . PRO A 1 110 ? -3.671 23.949 8.987 1.00 46.03 110 PRO A CA 1
ATOM 916 C C . PRO A 1 110 ? -2.426 24.145 8.090 1.00 46.03 110 PRO A C 1
ATOM 918 O O . PRO A 1 110 ? -2.338 25.141 7.378 1.00 46.03 110 PRO A O 1
ATOM 921 N N . ASN A 1 111 ? -1.462 23.218 8.088 1.00 45.72 111 ASN A N 1
ATOM 922 C CA . ASN A 1 111 ? -0.320 23.254 7.181 1.00 45.72 111 ASN A CA 1
ATOM 923 C C . ASN A 1 111 ? -0.599 22.356 5.952 1.00 45.72 111 ASN A C 1
ATOM 925 O O . ASN A 1 111 ? -0.800 21.157 6.135 1.00 45.72 111 ASN A O 1
ATOM 929 N N . PRO A 1 112 ? -0.591 22.882 4.713 1.00 42.62 112 PRO A N 1
ATOM 930 C CA . PRO A 1 112 ? -0.928 22.144 3.485 1.00 42.62 112 PRO A CA 1
ATOM 931 C C . PRO A 1 112 ? 0.091 21.070 3.056 1.00 42.62 112 PRO A C 1
ATOM 933 O O . PRO A 1 112 ? -0.018 20.528 1.955 1.00 42.62 112 PRO A O 1
ATOM 936 N N . ALA A 1 113 ? 1.090 20.753 3.882 1.00 44.69 113 ALA A N 1
ATOM 937 C CA . ALA A 1 113 ? 2.009 19.664 3.585 1.00 44.69 113 ALA A CA 1
ATOM 938 C C . ALA A 1 113 ? 1.251 18.322 3.646 1.00 44.69 113 ALA A C 1
ATOM 940 O O . ALA A 1 113 ? 0.597 18.043 4.656 1.00 44.69 113 ALA A O 1
ATOM 941 N N . PRO A 1 114 ? 1.337 17.470 2.606 1.00 45.22 114 PRO A N 1
ATOM 942 C CA . PRO A 1 114 ? 0.832 16.108 2.680 1.00 45.22 114 PRO A CA 1
ATOM 943 C C . PRO A 1 114 ? 1.410 15.445 3.927 1.00 45.22 114 PRO A C 1
ATOM 945 O O . PRO A 1 114 ? 2.622 15.455 4.132 1.00 45.22 114 PRO A O 1
ATOM 948 N N . CYS A 1 115 ? 0.564 14.852 4.768 1.00 47.22 115 CYS A N 1
ATOM 949 C CA . CYS A 1 115 ? 1.020 14.208 6.001 1.00 47.22 115 CYS A CA 1
ATOM 950 C C . CYS A 1 115 ? 2.086 13.113 5.759 1.00 47.22 115 CYS A C 1
ATOM 952 O O . CYS A 1 115 ? 2.705 12.666 6.711 1.00 47.22 115 CYS A O 1
ATOM 954 N N . SER A 1 116 ? 2.339 12.703 4.508 1.00 43.00 116 SER A N 1
ATOM 955 C CA . SER A 1 116 ? 3.397 11.766 4.116 1.00 43.00 116 SER A CA 1
ATOM 956 C C . SER A 1 116 ? 4.830 12.309 4.223 1.00 43.00 116 SER A C 1
ATOM 958 O O . SER A 1 116 ? 5.764 11.515 4.139 1.00 43.00 116 SER A O 1
ATOM 960 N N . SER A 1 117 ? 5.046 13.620 4.396 1.00 41.75 117 SER A N 1
ATOM 961 C CA . SER A 1 117 ? 6.398 14.213 4.387 1.00 41.75 117 SER A CA 1
ATOM 962 C C . SER A 1 117 ? 7.007 14.482 5.763 1.00 41.75 117 SER A C 1
ATOM 964 O O . SER A 1 117 ? 8.169 14.878 5.835 1.00 41.75 117 SER A O 1
ATOM 966 N N . SER A 1 118 ? 6.264 14.285 6.854 1.00 40.16 118 SER A N 1
ATOM 967 C CA . SER A 1 118 ? 6.853 14.386 8.190 1.00 40.16 118 SER A CA 1
ATOM 968 C C . SER A 1 118 ? 7.356 13.005 8.606 1.00 40.16 118 SER A C 1
ATOM 970 O O . SER A 1 118 ? 6.581 12.051 8.520 1.00 40.16 118 SER A O 1
ATOM 972 N N . PRO A 1 119 ? 8.608 12.850 9.077 1.00 39.78 119 PRO A N 1
ATOM 973 C CA . PRO A 1 119 ? 8.971 11.657 9.821 1.00 39.78 119 PRO A CA 1
ATOM 974 C C . PRO A 1 119 ? 8.044 11.640 11.034 1.00 39.78 119 PRO A C 1
ATOM 976 O O . PRO A 1 119 ? 8.178 12.468 11.934 1.00 39.78 119 PRO A O 1
ATOM 979 N N . PHE A 1 120 ? 7.020 10.791 11.004 1.00 46.03 120 PHE A N 1
ATOM 980 C CA . PHE A 1 120 ? 6.144 10.617 12.145 1.00 46.03 120 PHE A CA 1
ATOM 981 C C . PHE A 1 120 ? 7.020 10.091 13.278 1.00 46.03 120 PHE A C 1
ATOM 983 O O . PHE A 1 120 ? 7.387 8.917 13.307 1.00 46.03 120 PHE A O 1
ATOM 990 N N . SER A 1 121 ? 7.375 10.968 14.217 1.00 36.78 121 SER A N 1
ATOM 991 C CA . SER A 1 121 ? 7.665 10.545 15.578 1.00 36.78 121 SER A CA 1
ATOM 992 C C . SER A 1 121 ? 6.498 9.651 15.972 1.00 36.78 121 SER A C 1
ATOM 994 O O . SER A 1 121 ? 5.357 10.104 15.876 1.00 36.78 121 SER A O 1
ATOM 996 N N . ARG A 1 122 ? 6.765 8.382 16.311 1.00 38.72 122 ARG A N 1
ATOM 997 C CA . ARG A 1 122 ? 5.779 7.474 16.913 1.00 38.72 122 ARG A CA 1
ATOM 998 C C . ARG A 1 122 ? 5.026 8.277 17.968 1.00 38.72 122 ARG A C 1
ATOM 1000 O O . ARG A 1 122 ? 5.597 8.593 19.004 1.00 38.72 122 ARG A O 1
ATOM 1007 N N . VAL A 1 123 ? 3.806 8.706 17.656 1.00 41.19 123 VAL A N 1
ATOM 1008 C CA . VAL A 1 123 ? 2.994 9.419 18.631 1.00 41.19 123 VAL A CA 1
ATOM 1009 C C . VAL A 1 123 ? 2.582 8.360 19.628 1.00 41.19 123 VAL A C 1
ATOM 1011 O O . VAL A 1 123 ? 2.006 7.344 19.238 1.00 41.19 123 VAL A O 1
ATOM 1014 N N . ASP A 1 124 ? 2.914 8.602 20.888 1.00 37.12 124 ASP A N 1
ATOM 1015 C CA . ASP A 1 124 ? 2.452 7.860 22.048 1.00 37.12 124 ASP A CA 1
ATOM 1016 C C . ASP A 1 124 ? 0.913 7.845 22.071 1.00 37.12 124 ASP A C 1
ATOM 1018 O O . ASP A 1 124 ? 0.260 8.662 22.713 1.00 37.12 124 ASP A O 1
ATOM 1022 N N . GLN A 1 125 ? 0.301 6.931 21.323 1.00 45.31 125 GLN A N 1
ATOM 1023 C CA . GLN A 1 125 ? -1.098 6.548 21.476 1.00 45.31 125 GLN A CA 1
ATOM 1024 C C . GLN A 1 125 ? -1.154 5.144 22.063 1.00 45.31 125 GLN A C 1
ATOM 1026 O O . GLN A 1 125 ? -1.801 4.246 21.538 1.00 45.31 125 GLN A O 1
ATOM 1031 N N . ALA A 1 126 ? -0.481 4.962 23.198 1.00 37.16 126 ALA A N 1
ATOM 1032 C CA . ALA A 1 126 ? -0.774 3.857 24.091 1.00 37.16 126 ALA A CA 1
ATOM 1033 C C . ALA A 1 126 ? -2.112 4.147 24.793 1.00 37.16 126 ALA A C 1
ATOM 1035 O O . ALA A 1 126 ? -2.159 4.572 25.947 1.00 37.16 126 ALA A O 1
ATOM 1036 N N . PHE A 1 127 ? -3.225 3.936 24.088 1.00 43.97 127 PHE A N 1
ATOM 1037 C CA . PHE A 1 127 ? -4.481 3.636 24.764 1.00 43.97 127 PHE A CA 1
ATOM 1038 C C . PHE A 1 127 ? -4.375 2.201 25.290 1.00 43.97 127 PHE A C 1
ATOM 1040 O O . PHE A 1 127 ? -4.750 1.255 24.614 1.00 43.97 127 PHE A O 1
ATOM 1047 N N . ASP A 1 128 ? -3.791 2.076 26.480 1.00 40.59 128 ASP A N 1
ATOM 1048 C CA . ASP A 1 128 ? -4.108 1.080 27.507 1.00 40.59 128 ASP A CA 1
ATOM 1049 C C . ASP A 1 128 ? -4.519 -0.330 27.006 1.00 40.59 128 ASP A C 1
ATOM 1051 O O . ASP A 1 128 ? -5.678 -0.590 26.684 1.00 40.59 128 ASP A O 1
ATOM 1055 N N . GLY A 1 129 ? -3.555 -1.258 26.990 1.00 41.53 129 GLY A N 1
ATOM 1056 C CA . GLY A 1 129 ? -3.789 -2.696 27.194 1.00 41.53 129 GLY A CA 1
ATOM 1057 C C . GLY A 1 129 ? -4.448 -3.528 26.083 1.00 41.53 129 GLY A C 1
ATOM 1058 O O . GLY A 1 129 ? -4.669 -4.716 26.310 1.00 41.53 129 GLY A O 1
ATOM 1059 N N . GLN A 1 130 ? -4.754 -2.984 24.902 1.00 44.12 130 GLN A N 1
ATOM 1060 C CA . GLN A 1 130 ? -5.173 -3.805 23.756 1.00 44.12 130 GLN A CA 1
ATOM 1061 C C . GLN A 1 130 ? -3.972 -4.176 22.883 1.00 44.12 130 GLN A C 1
ATOM 1063 O O . GLN A 1 130 ? -3.263 -3.295 22.402 1.00 44.12 130 GLN A O 1
ATOM 1068 N N . GLU A 1 131 ? -3.782 -5.476 22.631 1.00 45.53 131 GLU A N 1
ATOM 1069 C CA . GLU A 1 131 ? -2.896 -5.971 21.571 1.00 45.53 131 GLU A CA 1
ATOM 1070 C C . GLU A 1 131 ? -3.452 -5.537 20.206 1.00 45.53 131 GLU A C 1
ATOM 1072 O O . GLU A 1 131 ? -4.214 -6.246 19.548 1.00 45.53 131 GLU A O 1
ATOM 1077 N N . SER A 1 132 ? -3.136 -4.309 19.804 1.00 53.22 132 SER A N 1
ATOM 1078 C CA . SER A 1 132 ? -3.296 -3.866 18.428 1.00 53.22 132 SER A CA 1
ATOM 1079 C C . SER A 1 132 ? -2.198 -4.527 17.601 1.00 53.22 132 SER A C 1
ATOM 1081 O O . SER A 1 132 ? -1.040 -4.589 18.019 1.00 53.22 132 SER A O 1
ATOM 1083 N N . LEU A 1 133 ? -2.546 -5.050 16.424 1.00 62.91 133 LEU A N 1
ATOM 1084 C CA . LEU A 1 133 ? -1.531 -5.507 15.480 1.00 62.91 133 LEU A CA 1
ATOM 1085 C C . LEU A 1 133 ? -0.624 -4.315 15.157 1.00 62.91 133 LEU A C 1
ATOM 1087 O O . LEU A 1 133 ? -1.121 -3.252 14.778 1.00 62.91 133 LEU A O 1
ATOM 1091 N N . ALA A 1 134 ? 0.697 -4.490 15.243 1.00 76.69 134 ALA A N 1
ATOM 1092 C CA . ALA A 1 134 ? 1.662 -3.420 14.968 1.00 76.69 134 ALA A CA 1
ATOM 1093 C C . ALA A 1 134 ? 1.448 -2.766 13.584 1.00 76.69 134 ALA A C 1
ATOM 1095 O O . ALA A 1 134 ? 1.787 -1.599 13.375 1.00 76.69 134 ALA A O 1
ATOM 1096 N N . ALA A 1 135 ? 0.856 -3.503 12.638 1.00 82.75 135 ALA A N 1
ATOM 1097 C CA . ALA A 1 135 ? 0.478 -3.004 11.325 1.00 82.75 135 ALA A CA 1
ATOM 1098 C C . ALA A 1 135 ? -0.753 -2.067 11.334 1.00 82.75 135 ALA A C 1
ATOM 1100 O O . ALA A 1 135 ? -0.790 -1.138 10.527 1.00 82.75 135 ALA A O 1
ATOM 1101 N N . ILE A 1 136 ? -1.726 -2.240 12.243 1.00 88.06 136 ILE A N 1
ATOM 1102 C CA . ILE A 1 136 ? -2.875 -1.319 12.389 1.00 88.06 136 ILE A CA 1
ATOM 1103 C C . ILE A 1 136 ? -2.386 0.028 12.910 1.00 88.06 136 ILE A C 1
ATOM 1105 O O . ILE A 1 136 ? -2.745 1.065 12.356 1.00 88.06 136 ILE A O 1
ATOM 1109 N N . ASP A 1 137 ? -1.535 0.018 13.933 1.00 86.31 137 ASP A N 1
ATOM 1110 C CA . ASP A 1 137 ? -1.023 1.254 14.529 1.00 86.31 137 ASP A CA 1
ATOM 1111 C C . ASP A 1 137 ? -0.158 2.026 13.528 1.00 86.31 137 ASP A C 1
ATOM 1113 O O . ASP A 1 137 ? -0.304 3.240 13.367 1.00 86.31 137 ASP A O 1
ATOM 1117 N N . MET A 1 138 ? 0.683 1.307 12.774 1.00 84.56 138 MET A N 1
ATOM 1118 C CA . MET A 1 138 ? 1.435 1.868 11.651 1.00 84.56 138 MET A CA 1
ATOM 1119 C C . MET A 1 138 ? 0.500 2.487 10.606 1.00 84.56 138 MET A C 1
ATOM 1121 O O . MET A 1 138 ? 0.714 3.621 10.180 1.00 84.56 138 MET A O 1
ATOM 1125 N N . MET A 1 139 ? -0.566 1.781 10.223 1.00 91.00 139 MET A N 1
ATOM 1126 C CA . MET A 1 139 ? -1.556 2.288 9.276 1.00 91.00 139 MET A CA 1
ATOM 1127 C C . MET A 1 139 ? -2.232 3.568 9.793 1.00 91.00 139 MET A C 1
ATOM 1129 O O . MET A 1 139 ? -2.331 4.546 9.049 1.00 91.00 139 MET A O 1
ATOM 1133 N N . PHE A 1 140 ? -2.677 3.601 11.053 1.00 90.69 140 PHE A N 1
ATOM 1134 C CA . PHE A 1 140 ? -3.297 4.788 11.645 1.00 90.69 140 PHE A CA 1
ATOM 1135 C C . PHE A 1 140 ? -2.342 5.980 11.678 1.00 90.69 140 PHE A C 1
ATOM 1137 O O . PHE A 1 140 ? -2.772 7.088 11.336 1.00 90.69 140 PHE A O 1
ATOM 1144 N N . ALA A 1 141 ? -1.067 5.757 12.005 1.00 84.81 141 ALA A N 1
ATOM 1145 C CA . ALA A 1 141 ? -0.034 6.787 11.956 1.00 84.81 141 ALA A CA 1
ATOM 1146 C C . ALA A 1 141 ? 0.144 7.342 10.533 1.00 84.81 141 ALA A C 1
ATOM 1148 O O . ALA A 1 141 ? 0.040 8.550 10.331 1.00 84.81 141 ALA A O 1
ATOM 1149 N N . CYS A 1 142 ? 0.287 6.477 9.524 1.00 86.69 142 CYS A N 1
ATOM 1150 C CA . CYS A 1 142 ? 0.398 6.878 8.116 1.00 86.69 142 CYS A CA 1
ATOM 1151 C C . CYS A 1 142 ? -0.837 7.628 7.581 1.00 86.69 142 CYS A C 1
ATOM 1153 O O . CYS A 1 142 ? -0.751 8.404 6.622 1.00 86.69 142 CYS A O 1
ATOM 1155 N N . LEU A 1 143 ? -2.014 7.383 8.156 1.00 89.94 143 LEU A N 1
ATOM 1156 C CA . LEU A 1 143 ? -3.246 8.101 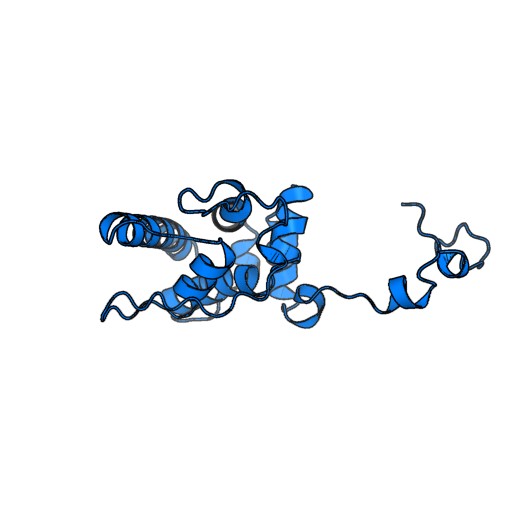7.825 1.00 89.94 143 LEU A CA 1
ATOM 1157 C C . LEU A 1 143 ? -3.376 9.439 8.572 1.00 89.94 143 LEU A C 1
ATOM 1159 O O . LEU A 1 143 ? -4.300 10.201 8.283 1.00 89.94 143 LEU A O 1
ATOM 1163 N N . GLY A 1 144 ? -2.457 9.754 9.492 1.00 87.06 144 GLY A N 1
ATOM 1164 C CA . GLY A 1 144 ? -2.543 10.932 10.354 1.00 87.06 144 GLY A CA 1
ATOM 1165 C C . GLY A 1 144 ? -3.758 10.864 11.278 1.00 87.06 144 GLY A C 1
ATOM 1166 O O . GLY A 1 144 ? -4.446 11.867 11.470 1.00 87.06 144 GLY A O 1
ATOM 1167 N N . SER A 1 145 ? -4.079 9.667 11.775 1.00 88.31 145 SER A N 1
ATOM 1168 C CA . SER A 1 145 ? -5.288 9.444 12.567 1.00 88.31 145 SER A CA 1
ATOM 1169 C C . SER A 1 145 ? -5.168 10.087 13.945 1.00 88.31 145 SER A C 1
ATOM 1171 O O . SER A 1 145 ? -4.160 9.927 14.633 1.00 88.31 145 SER A O 1
ATOM 1173 N N . LYS A 1 146 ? -6.221 10.775 14.383 1.00 88.25 146 LYS A N 1
ATOM 1174 C CA . LYS A 1 146 ? -6.370 11.233 15.765 1.00 88.25 146 LYS A CA 1
ATOM 1175 C C . LYS A 1 146 ? -7.770 10.901 16.243 1.00 88.25 146 LYS A C 1
ATOM 1177 O O . LYS A 1 146 ? -8.745 11.195 15.561 1.00 88.25 146 LYS A O 1
ATOM 1182 N N . PHE A 1 147 ? -7.844 10.314 17.428 1.00 87.94 147 PHE A N 1
ATOM 1183 C CA . PHE A 1 147 ? -9.098 9.890 18.030 1.00 87.94 147 PHE A CA 1
ATOM 1184 C C . PHE A 1 147 ? -9.371 10.740 19.267 1.00 87.94 147 PHE A C 1
ATOM 1186 O O . PHE A 1 147 ? -8.515 10.875 20.141 1.00 87.94 147 PHE A O 1
ATOM 1193 N N . SER A 1 148 ? -10.564 11.317 19.333 1.00 85.69 148 SER A N 1
ATOM 1194 C CA . SER A 1 148 ? -11.039 12.123 20.463 1.00 85.69 148 SER A CA 1
ATOM 1195 C C . SER A 1 148 ? -11.658 11.253 21.558 1.00 85.69 148 SER A C 1
ATOM 1197 O O . SER A 1 148 ? -11.844 11.704 22.685 1.00 85.69 148 SER A O 1
ATOM 1199 N N . SER A 1 149 ? -11.988 9.995 21.243 1.00 88.81 149 SER A N 1
ATOM 1200 C CA . SER A 1 149 ? -12.570 9.045 22.191 1.00 88.81 149 SER A CA 1
ATOM 1201 C C . SER A 1 149 ? -12.193 7.593 21.886 1.00 88.81 149 SER A C 1
ATOM 1203 O O . SER A 1 149 ? -11.888 7.227 20.748 1.00 88.81 149 SER A O 1
ATOM 1205 N N . ARG A 1 150 ? -12.314 6.721 22.898 1.00 88.00 150 ARG A N 1
ATOM 1206 C CA . ARG A 1 150 ? -12.184 5.259 22.728 1.00 88.00 150 ARG A CA 1
ATOM 1207 C C . ARG A 1 150 ? -13.211 4.692 21.735 1.00 88.00 150 ARG A C 1
ATOM 1209 O O . ARG A 1 150 ? -12.939 3.694 21.072 1.00 88.00 150 ARG A O 1
ATOM 1216 N N . ALA A 1 151 ? -14.384 5.319 21.618 1.00 89.06 151 ALA A N 1
ATOM 1217 C CA . ALA A 1 151 ? -15.424 4.904 20.680 1.00 89.06 151 ALA A CA 1
ATOM 1218 C C . ALA A 1 151 ? -15.024 5.167 19.217 1.00 89.06 151 ALA A C 1
ATOM 1220 O O . ALA A 1 151 ? -15.276 4.322 18.357 1.00 89.06 151 ALA A O 1
ATOM 1221 N N . GLU A 1 152 ? -14.354 6.289 18.935 1.00 89.56 152 GLU A N 1
ATOM 1222 C CA . GLU A 1 152 ? -13.820 6.588 17.598 1.00 89.56 152 GLU A CA 1
ATOM 1223 C C . GLU A 1 152 ? -12.713 5.614 17.205 1.00 89.56 152 GLU A C 1
ATOM 1225 O O . GLU A 1 152 ? -12.771 5.045 16.118 1.00 89.56 152 GLU A O 1
ATOM 1230 N N . HIS A 1 153 ? -11.766 5.349 18.111 1.00 90.75 153 HIS A N 1
ATOM 1231 C CA . HIS A 1 153 ? -10.708 4.364 17.878 1.00 90.75 153 HIS A CA 1
ATOM 1232 C C . HIS A 1 153 ? -11.286 2.976 17.563 1.00 90.75 153 HIS A C 1
ATOM 1234 O O . HIS A 1 153 ? -10.921 2.348 16.570 1.00 90.75 153 HIS A O 1
ATOM 1240 N N . ARG A 1 154 ? -12.270 2.520 18.352 1.00 90.69 154 ARG A N 1
ATOM 1241 C CA . ARG A 1 154 ? -12.967 1.250 18.100 1.00 90.69 154 ARG A CA 1
ATOM 1242 C C . ARG A 1 154 ? -13.693 1.251 16.753 1.00 90.69 154 ARG A C 1
ATOM 1244 O O . ARG A 1 154 ? -13.671 0.248 16.049 1.00 90.69 154 ARG A O 1
ATOM 1251 N N . SER A 1 155 ? -14.325 2.362 16.383 1.00 93.12 155 SER A N 1
ATOM 1252 C CA . SER A 1 155 ? -15.020 2.493 15.095 1.00 93.12 155 SER A CA 1
ATOM 1253 C C . SER A 1 155 ? -14.043 2.430 13.916 1.00 93.12 155 SER A C 1
ATOM 1255 O O . SER A 1 155 ? -14.331 1.791 12.902 1.00 93.12 155 SER A O 1
ATOM 1257 N N . ALA A 1 156 ? -12.857 3.024 14.067 1.00 93.44 156 ALA A N 1
ATOM 1258 C CA . ALA A 1 156 ? -11.775 2.928 13.099 1.00 93.44 156 ALA A CA 1
ATOM 1259 C C . ALA A 1 156 ? -11.282 1.486 12.946 1.00 93.44 156 ALA A C 1
ATOM 1261 O O . ALA A 1 156 ? -11.223 0.984 11.825 1.00 93.44 156 ALA A O 1
ATOM 1262 N N . GLN A 1 157 ? -11.020 0.791 14.057 1.00 93.25 157 GLN A N 1
ATOM 1263 C CA . GLN A 1 157 ? -10.646 -0.627 14.051 1.00 93.25 157 GLN A CA 1
ATOM 1264 C C . GLN A 1 157 ? -11.711 -1.488 13.361 1.00 93.25 157 GLN A C 1
ATOM 1266 O O . GLN A 1 157 ? -11.390 -2.231 12.440 1.00 93.25 157 GLN A O 1
ATOM 1271 N N . GLN A 1 158 ? -12.993 -1.300 13.687 1.00 94.38 158 GLN A N 1
ATOM 1272 C CA . GLN A 1 158 ? -14.097 -2.025 13.045 1.00 94.38 158 GLN A CA 1
ATOM 1273 C C . GLN A 1 158 ? -14.165 -1.802 11.528 1.00 94.38 158 GLN A C 1
ATOM 1275 O O . GLN A 1 158 ? -14.551 -2.709 10.786 1.00 94.38 158 GLN A O 1
ATOM 1280 N N . ARG A 1 159 ? -13.804 -0.607 11.043 1.00 95.50 159 ARG A N 1
ATOM 1281 C CA . ARG A 1 159 ? -13.719 -0.323 9.603 1.00 95.50 159 ARG A CA 1
ATOM 1282 C C . ARG A 1 159 ? -12.617 -1.154 8.946 1.00 95.50 159 ARG A C 1
ATOM 1284 O O . ARG A 1 159 ? -12.863 -1.748 7.896 1.00 95.50 159 ARG A O 1
ATOM 1291 N N . VAL A 1 160 ? -11.452 -1.252 9.590 1.00 95.06 160 VAL A N 1
ATOM 1292 C CA . VAL A 1 160 ? -10.354 -2.130 9.157 1.00 95.06 160 VAL A CA 1
ATOM 1293 C C . VAL A 1 160 ? -10.802 -3.591 9.190 1.00 95.06 160 VAL A C 1
ATOM 1295 O O . VAL A 1 160 ? -10.700 -4.297 8.191 1.00 95.06 160 VAL A O 1
ATOM 1298 N N . ASP A 1 161 ? -11.361 -4.056 10.302 1.00 94.62 161 ASP A N 1
ATOM 1299 C CA . ASP A 1 161 ? -11.844 -5.431 10.483 1.00 94.62 161 ASP A CA 1
ATOM 1300 C C . ASP A 1 161 ? -12.842 -5.836 9.407 1.00 94.62 161 ASP A C 1
ATOM 1302 O O . ASP A 1 161 ? -12.719 -6.908 8.813 1.00 94.62 161 ASP A O 1
ATOM 1306 N N . ARG A 1 162 ? -13.792 -4.956 9.085 1.00 96.56 162 ARG A N 1
ATOM 1307 C CA . ARG A 1 162 ? -14.790 -5.201 8.044 1.00 96.56 162 ARG A CA 1
ATOM 1308 C C . ARG A 1 162 ? -14.157 -5.387 6.666 1.00 96.56 162 ARG A C 1
ATOM 1310 O O . ARG A 1 162 ? -14.595 -6.272 5.929 1.00 96.56 162 ARG A O 1
ATOM 1317 N N . LEU A 1 163 ? -13.160 -4.575 6.310 1.00 96.81 163 LEU A N 1
ATOM 1318 C CA . LEU A 1 163 ? -12.489 -4.664 5.011 1.00 96.81 163 LEU A CA 1
ATOM 1319 C C . LEU A 1 163 ? -11.753 -5.998 4.864 1.00 96.81 163 LEU A C 1
ATOM 1321 O O . LEU A 1 163 ? -12.004 -6.732 3.909 1.00 96.81 163 LEU A O 1
ATOM 1325 N N . PHE A 1 164 ? -10.914 -6.368 5.832 1.00 95.25 164 PHE A N 1
ATOM 1326 C CA . PHE A 1 164 ? -10.159 -7.620 5.725 1.00 95.25 164 PHE A CA 1
ATOM 1327 C C . PHE A 1 164 ? -11.018 -8.860 5.985 1.00 95.25 164 PHE A C 1
ATOM 1329 O O . PHE A 1 164 ? -10.738 -9.904 5.418 1.00 95.25 164 PHE A O 1
ATOM 1336 N N . SER A 1 165 ? -12.116 -8.768 6.742 1.00 95.19 165 SER A N 1
ATOM 1337 C CA . SER A 1 165 ? -13.080 -9.879 6.837 1.00 95.19 165 SER A CA 1
ATOM 1338 C C . SER A 1 165 ? -13.725 -10.193 5.485 1.00 95.19 165 SER A C 1
ATOM 1340 O O . SER A 1 165 ? -14.075 -11.340 5.217 1.00 95.19 165 SER A O 1
ATOM 1342 N N . ARG A 1 166 ? -13.910 -9.180 4.625 1.00 96.81 166 ARG A N 1
ATOM 1343 C CA . ARG A 1 166 ? -14.355 -9.375 3.236 1.00 96.81 166 ARG A CA 1
ATOM 1344 C C . ARG A 1 166 ? -13.225 -9.943 2.384 1.00 96.81 166 ARG A C 1
ATOM 1346 O O . ARG A 1 166 ? -13.491 -10.841 1.597 1.00 96.81 166 ARG A O 1
ATOM 1353 N N . LEU A 1 167 ? -11.996 -9.459 2.565 1.00 95.75 167 LEU A N 1
ATOM 1354 C CA . LEU A 1 167 ? -10.828 -9.939 1.823 1.00 95.75 167 LEU A CA 1
ATOM 1355 C C . LEU A 1 167 ? -10.529 -11.414 2.119 1.00 95.75 167 LEU A C 1
ATOM 1357 O O . LEU A 1 167 ? -10.396 -12.193 1.187 1.00 95.75 167 LEU A O 1
ATOM 1361 N N . ASN A 1 168 ? -10.539 -11.823 3.388 1.00 93.12 168 ASN A N 1
ATOM 1362 C CA . ASN A 1 168 ? -10.279 -13.202 3.814 1.00 93.12 168 ASN A CA 1
ATOM 1363 C C . ASN A 1 168 ? -11.284 -14.221 3.259 1.00 93.12 168 ASN A C 1
ATOM 1365 O O . ASN A 1 168 ? -11.000 -15.409 3.241 1.00 93.12 168 ASN A O 1
ATOM 1369 N N . LYS A 1 169 ? -12.473 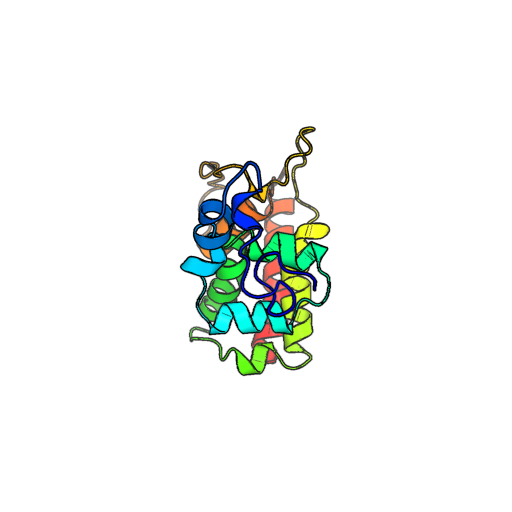-13.788 2.823 1.00 93.62 169 LYS A N 1
ATOM 1370 C CA . LYS A 1 169 ? -13.451 -14.676 2.171 1.00 93.62 169 LYS A CA 1
ATOM 1371 C C . LYS A 1 169 ? -13.138 -14.928 0.693 1.00 93.62 169 LYS A C 1
ATOM 1373 O O . LYS A 1 169 ? -13.802 -15.757 0.080 1.00 93.62 169 LYS A O 1
ATOM 1378 N N . LEU A 1 170 ? -12.205 -14.173 0.115 1.00 91.44 170 LEU A N 1
ATOM 1379 C CA . LEU A 1 170 ? -11.864 -14.194 -1.309 1.00 91.44 170 LEU A CA 1
ATOM 1380 C C . LEU A 1 170 ? -10.493 -14.816 -1.592 1.00 91.44 170 LEU A C 1
ATOM 1382 O O . LEU A 1 170 ? -10.202 -15.092 -2.753 1.00 91.44 170 LEU A O 1
ATOM 1386 N N . VAL A 1 171 ? -9.661 -14.974 -0.561 1.00 84.38 171 VAL A N 1
ATOM 1387 C CA . VAL A 1 171 ? -8.244 -15.359 -0.645 1.00 84.38 171 VAL A CA 1
ATOM 1388 C C . VAL A 1 171 ? -8.015 -16.654 0.109 1.00 84.38 171 VAL A C 1
ATOM 1390 O O . VAL A 1 171 ? -7.265 -17.505 -0.419 1.00 84.38 171 VAL A O 1
#

Secondary structure (DSSP, 8-state):
---TT-GGGTT--GGGGSTTHHHHHHH---HHHHHS-HHHHHHHHHH---HHHHHHHHH-HHHHHHHHHHHHHHHTSPPPHHHHTSTTHHHHHHHHHHHHHH-TTB---S--S-GGGS---------TT----HHHHHHHHHTTB--SSHHHHHHHHHHHHHHHHHHTTT-